Protein AF-A0A2E0T125-F1 (afdb_monomer_lite)

Secondary structure (DSSP, 8-state):
----PPP-PPPPPPP---PPP------PPP-HHHHHHHHHHHHHHHHHHHHHHHHHHHHHHHHHHHHHHHHHHHHHHHHHHHHHHHHHHHHHHTSHHHHHHHHHHTT--PPPP------PPTT----

Radius of gyration: 56.69 Å; chains: 1; bounding box: 63×49×199 Å

Sequence (127 aa):
MVATQPVRRPAARPARSSQPRPANLRVVRPDHRIRVVGMLGTSVVVALFAVLFVVAALHAVLVQTQAQIDAQRAANAAVQAELAAVTADLARVDSPEGLEQWAIDAGLVLAPEVVILSPVAPGSLAP

Structure (mmCIF, N/CA/C/O backbone):
data_AF-A0A2E0T125-F1
#
_entry.id   AF-A0A2E0T125-F1
#
loop_
_atom_site.group_PDB
_atom_site.id
_atom_site.type_symbol
_atom_site.label_atom_id
_atom_site.label_alt_id
_atom_site.label_comp_id
_atom_site.label_asym_id
_atom_site.label_entity_id
_atom_site.label_seq_id
_atom_site.pdbx_PDB_ins_code
_atom_site.Cartn_x
_atom_site.Cartn_y
_atom_site.Cartn_z
_atom_site.occupancy
_atom_site.B_iso_or_equiv
_atom_site.auth_seq_id
_atom_site.auth_comp_id
_atom_site.auth_asym_id
_atom_site.auth_atom_id
_atom_site.pdbx_PDB_model_num
ATOM 1 N N . MET A 1 1 ? 22.966 -26.905 -124.714 1.00 41.66 1 MET A N 1
ATOM 2 C CA . MET A 1 1 ? 23.922 -26.227 -123.809 1.00 41.66 1 MET A CA 1
ATOM 3 C C . MET A 1 1 ? 23.209 -25.942 -122.500 1.00 41.66 1 MET A C 1
ATOM 5 O O . MET A 1 1 ? 22.046 -25.566 -122.521 1.00 41.66 1 MET A O 1
ATOM 9 N N . VAL A 1 2 ? 23.869 -26.288 -121.401 1.00 46.41 2 VAL A N 1
ATOM 10 C CA . VAL A 1 2 ? 23.298 -26.581 -120.079 1.00 46.41 2 VAL A CA 1
ATOM 11 C C . VAL A 1 2 ? 22.944 -25.297 -119.323 1.00 46.41 2 VAL A C 1
ATOM 13 O O . VAL A 1 2 ? 23.774 -24.400 -119.211 1.00 46.41 2 VAL A O 1
ATOM 16 N N . ALA A 1 3 ? 21.713 -25.224 -118.812 1.00 50.03 3 ALA A N 1
ATOM 17 C CA . ALA A 1 3 ? 21.236 -24.150 -117.949 1.00 50.03 3 ALA A CA 1
ATOM 18 C C . ALA A 1 3 ? 21.555 -24.489 -116.486 1.00 50.03 3 ALA A C 1
ATOM 20 O O . ALA A 1 3 ? 21.009 -25.438 -115.926 1.00 50.03 3 ALA A O 1
ATOM 21 N N . THR A 1 4 ? 22.443 -23.717 -115.866 1.00 51.66 4 THR A N 1
ATOM 22 C CA . THR A 1 4 ? 22.853 -23.912 -114.472 1.00 51.66 4 THR A CA 1
ATOM 23 C C . THR A 1 4 ? 22.080 -22.939 -113.582 1.00 51.66 4 THR A C 1
ATOM 25 O O . THR A 1 4 ? 22.378 -21.747 -113.554 1.00 51.66 4 THR A O 1
ATOM 28 N N . GLN A 1 5 ? 21.066 -23.426 -112.863 1.00 60.72 5 GLN A N 1
ATOM 29 C CA . GLN A 1 5 ? 20.409 -22.661 -111.797 1.00 60.72 5 GLN A CA 1
ATOM 30 C C . GLN A 1 5 ? 21.224 -22.754 -110.496 1.00 60.72 5 GLN A C 1
ATOM 32 O O . GLN A 1 5 ? 21.593 -23.860 -110.096 1.00 60.72 5 GLN A O 1
ATOM 37 N N . PRO A 1 6 ? 21.480 -21.643 -109.782 1.00 60.66 6 PRO A N 1
ATOM 38 C CA . PRO A 1 6 ? 22.098 -21.706 -108.465 1.00 60.66 6 PRO A CA 1
ATOM 39 C C . PRO A 1 6 ? 21.060 -21.982 -107.364 1.00 60.66 6 PRO A C 1
ATOM 41 O O . PRO A 1 6 ? 20.116 -21.223 -107.144 1.00 60.66 6 PRO A O 1
ATOM 44 N N . VAL A 1 7 ? 21.290 -23.073 -106.633 1.00 59.84 7 VAL A N 1
ATOM 45 C CA . VAL A 1 7 ? 20.577 -23.493 -105.419 1.00 59.84 7 VAL A CA 1
ATOM 46 C C . VAL A 1 7 ? 20.795 -22.472 -104.291 1.00 59.84 7 VAL A C 1
ATOM 48 O O . VAL A 1 7 ? 21.926 -22.199 -103.887 1.00 59.84 7 VAL A O 1
ATOM 51 N N . ARG A 1 8 ? 19.707 -21.907 -103.755 1.00 49.72 8 ARG A N 1
ATOM 52 C CA . ARG A 1 8 ? 19.720 -20.908 -102.672 1.00 49.72 8 ARG A CA 1
ATOM 53 C C . ARG A 1 8 ? 19.774 -21.616 -101.307 1.00 49.72 8 ARG A C 1
ATOM 55 O O . ARG A 1 8 ? 18.830 -22.299 -100.926 1.00 49.72 8 ARG A O 1
ATOM 62 N N . ARG A 1 9 ? 20.887 -21.469 -100.577 1.00 57.75 9 ARG A N 1
ATOM 63 C CA . ARG A 1 9 ? 21.074 -21.992 -99.204 1.00 57.75 9 ARG A CA 1
ATOM 64 C C . ARG A 1 9 ? 20.121 -21.309 -98.203 1.00 57.75 9 ARG A C 1
ATOM 66 O O . ARG A 1 9 ? 19.881 -20.108 -98.344 1.00 57.75 9 ARG A O 1
ATOM 73 N N . PRO A 1 10 ? 19.627 -22.016 -97.169 1.00 54.56 10 PRO A N 1
ATOM 74 C CA . PRO A 1 10 ? 18.806 -21.409 -96.126 1.00 54.56 10 PRO A CA 1
ATOM 75 C C . PRO A 1 10 ? 19.655 -20.469 -95.259 1.00 54.56 10 PRO A C 1
ATOM 77 O O . PRO A 1 10 ? 20.773 -20.803 -94.866 1.00 54.56 10 PRO A O 1
ATOM 80 N N . ALA A 1 11 ? 19.127 -19.278 -94.975 1.00 61.62 11 ALA A N 1
ATOM 81 C CA . ALA A 1 11 ? 19.781 -18.289 -94.128 1.00 61.62 11 ALA A CA 1
ATOM 82 C C . ALA A 1 11 ? 19.898 -18.808 -92.685 1.00 61.62 11 ALA A C 1
ATOM 84 O O . ALA A 1 11 ? 18.909 -19.205 -92.068 1.00 61.62 11 ALA A O 1
ATOM 85 N N . ALA A 1 12 ? 21.119 -18.802 -92.150 1.00 59.44 12 ALA A N 1
ATOM 86 C CA . ALA A 1 12 ? 21.399 -19.144 -90.765 1.00 59.44 12 ALA A CA 1
ATOM 87 C C . ALA A 1 12 ? 20.719 -18.142 -89.813 1.00 59.44 12 ALA A C 1
ATOM 89 O O . ALA A 1 12 ? 20.860 -16.927 -89.954 1.00 59.44 12 ALA A O 1
ATOM 90 N N . ARG A 1 13 ? 19.981 -18.664 -88.827 1.00 60.75 13 ARG A N 1
ATOM 91 C CA . ARG A 1 13 ? 19.400 -17.906 -87.710 1.00 60.75 13 ARG A CA 1
ATOM 92 C C . ARG A 1 13 ? 20.536 -17.221 -86.924 1.00 60.75 13 ARG A C 1
ATOM 94 O O . ARG A 1 13 ? 21.472 -17.921 -86.539 1.00 60.75 13 ARG A O 1
ATOM 101 N N . PRO A 1 14 ? 20.476 -15.907 -86.639 1.00 54.34 14 PRO A N 1
ATOM 102 C CA . PRO A 1 14 ? 21.527 -15.254 -85.870 1.00 54.34 14 PRO A CA 1
ATOM 103 C C . PRO A 1 14 ? 21.530 -15.796 -84.436 1.00 54.34 14 PRO A C 1
ATOM 105 O O . PRO A 1 14 ? 20.519 -15.755 -83.730 1.00 54.34 14 PRO A O 1
ATOM 108 N N . ALA A 1 15 ? 22.675 -16.335 -84.019 1.00 58.97 15 ALA A N 1
ATOM 109 C CA . ALA A 1 15 ? 22.937 -16.697 -82.637 1.00 58.97 15 ALA A CA 1
ATOM 110 C C . ALA A 1 15 ? 22.871 -15.423 -81.780 1.00 58.97 15 ALA A C 1
ATOM 112 O O . ALA A 1 15 ? 23.575 -14.451 -82.053 1.00 58.97 15 ALA A O 1
ATOM 113 N N . ARG A 1 16 ? 22.009 -15.409 -80.755 1.00 57.59 16 ARG A N 1
ATOM 114 C CA . ARG A 1 16 ? 22.008 -14.338 -79.751 1.00 57.59 16 ARG A CA 1
ATOM 115 C C . ARG A 1 16 ? 23.373 -14.344 -79.077 1.00 57.59 16 ARG A C 1
ATOM 117 O O . ARG A 1 16 ? 23.698 -15.286 -78.361 1.00 57.59 16 ARG A O 1
ATOM 124 N N . SER A 1 17 ? 24.152 -13.294 -79.307 1.00 53.97 17 SER A N 1
ATOM 125 C CA . SER A 1 17 ? 25.369 -13.029 -78.555 1.00 53.97 17 SER A CA 1
ATOM 126 C C . SER A 1 17 ? 25.013 -12.951 -77.073 1.00 53.97 17 SER A C 1
ATOM 128 O O . SER A 1 17 ? 24.279 -12.054 -76.650 1.00 53.97 17 SER A O 1
ATOM 130 N N . SER A 1 18 ? 25.518 -13.890 -76.284 1.00 59.22 18 SER A N 1
ATOM 131 C CA . SER A 1 18 ? 25.577 -13.795 -74.831 1.00 59.22 18 SER A CA 1
ATOM 132 C C . SER A 1 18 ? 26.511 -12.639 -74.467 1.00 59.22 18 SER A C 1
ATOM 134 O O . SER A 1 18 ? 27.709 -12.834 -74.274 1.00 59.22 18 SER A O 1
ATOM 136 N N . GLN A 1 19 ? 25.983 -11.414 -74.445 1.00 59.75 19 GLN A N 1
ATOM 137 C CA . GLN A 1 19 ? 26.712 -10.277 -73.899 1.00 59.75 19 GLN A CA 1
ATOM 138 C C . GLN A 1 19 ? 26.904 -10.501 -72.391 1.00 59.75 19 GLN A C 1
ATOM 140 O O . GLN A 1 19 ? 25.918 -10.755 -71.689 1.00 59.75 19 GLN A O 1
ATOM 145 N N . PRO A 1 20 ? 28.136 -10.405 -71.866 1.00 60.47 20 PRO A N 1
ATOM 146 C CA . PRO A 1 20 ? 28.354 -10.393 -70.431 1.00 60.47 20 PRO A CA 1
ATOM 147 C C . PRO A 1 20 ? 27.725 -9.114 -69.869 1.00 60.47 20 PRO A C 1
ATOM 149 O O . PRO A 1 20 ? 28.065 -8.003 -70.273 1.00 60.47 20 PRO A O 1
ATOM 152 N N . ARG A 1 21 ? 26.765 -9.270 -68.954 1.00 66.94 21 ARG A N 1
ATOM 153 C CA . ARG A 1 21 ? 26.166 -8.152 -68.216 1.00 66.94 21 ARG A CA 1
ATOM 154 C C . ARG A 1 21 ? 27.283 -7.451 -67.431 1.00 66.94 21 ARG A C 1
ATOM 156 O O . ARG A 1 21 ? 27.914 -8.119 -66.612 1.00 66.94 21 ARG A O 1
ATOM 163 N N . PRO A 1 22 ? 27.538 -6.144 -67.619 1.00 61.41 22 PRO A N 1
ATOM 164 C CA . PRO A 1 22 ? 28.475 -5.439 -66.764 1.00 61.41 22 PRO A CA 1
ATOM 165 C C . PRO A 1 22 ? 27.843 -5.326 -65.375 1.00 61.41 22 PRO A C 1
ATOM 167 O O . PRO A 1 22 ? 26.898 -4.565 -65.163 1.00 61.41 22 PRO A O 1
ATOM 170 N N . ALA A 1 23 ? 28.339 -6.114 -64.423 1.00 65.12 23 ALA A N 1
ATOM 171 C CA . ALA A 1 23 ? 28.047 -5.920 -63.011 1.00 65.12 23 ALA A CA 1
ATOM 172 C C . ALA A 1 23 ? 28.761 -4.638 -62.558 1.00 65.12 23 ALA A C 1
ATOM 174 O O . ALA A 1 23 ? 29.853 -4.673 -62.001 1.00 65.12 23 ALA A O 1
ATOM 175 N N . ASN A 1 24 ? 28.150 -3.488 -62.844 1.00 64.81 24 ASN A N 1
ATOM 176 C CA . ASN A 1 24 ? 28.599 -2.179 -62.378 1.00 64.81 24 ASN A CA 1
ATOM 177 C C . ASN A 1 24 ? 28.281 -2.017 -60.883 1.00 64.81 24 ASN A C 1
ATOM 179 O O . ASN A 1 24 ? 27.513 -1.147 -60.480 1.00 64.81 24 ASN A O 1
ATOM 183 N N . LEU A 1 25 ? 28.865 -2.869 -60.041 1.00 64.69 25 LEU A N 1
ATOM 184 C CA . LEU A 1 25 ? 28.927 -2.631 -58.606 1.00 64.69 25 LEU A CA 1
ATOM 185 C C . LEU A 1 25 ? 30.086 -1.667 -58.361 1.00 64.69 25 LEU A C 1
ATOM 187 O O . LEU A 1 25 ? 31.240 -2.058 -58.195 1.00 64.69 25 LEU A O 1
ATOM 191 N N . ARG A 1 26 ? 29.775 -0.370 -58.399 1.00 67.94 26 ARG A N 1
ATOM 192 C CA . ARG A 1 26 ? 30.724 0.678 -58.031 1.00 67.94 26 ARG A CA 1
ATOM 193 C C . ARG A 1 26 ? 30.930 0.602 -56.521 1.00 67.94 26 ARG A C 1
ATOM 195 O O . ARG A 1 26 ? 30.047 0.977 -55.756 1.00 67.94 26 ARG A O 1
ATOM 202 N N . VAL A 1 27 ? 32.088 0.099 -56.099 1.00 66.12 27 VAL A N 1
ATOM 203 C CA . VAL A 1 27 ? 32.490 0.061 -54.688 1.00 66.12 27 VAL A CA 1
ATOM 204 C C . VAL A 1 27 ? 32.681 1.502 -54.213 1.00 66.12 27 VAL A C 1
ATOM 206 O O . VAL A 1 27 ? 33.716 2.126 -54.446 1.00 66.12 27 VAL A O 1
ATOM 209 N N . VAL A 1 28 ? 31.641 2.065 -53.601 1.00 72.94 28 VAL A N 1
ATOM 210 C CA . VAL A 1 28 ? 31.703 3.370 -52.943 1.00 72.94 28 VAL A CA 1
ATOM 211 C C . VAL A 1 28 ? 32.516 3.182 -51.669 1.00 72.94 28 VAL A C 1
ATOM 213 O O . VAL A 1 28 ? 32.150 2.385 -50.805 1.00 72.94 28 VAL A O 1
ATOM 216 N N . ARG A 1 29 ? 33.651 3.883 -51.558 1.00 73.44 29 ARG A N 1
ATOM 217 C CA . ARG A 1 29 ? 34.412 3.894 -50.306 1.00 73.44 29 ARG A CA 1
ATOM 218 C C . ARG A 1 29 ? 33.515 4.474 -49.211 1.00 73.44 29 ARG A C 1
ATOM 220 O O . ARG A 1 29 ? 32.911 5.520 -49.446 1.00 73.44 29 ARG A O 1
ATOM 227 N N . PRO A 1 30 ? 33.407 3.813 -48.050 1.00 67.44 30 PRO A N 1
ATOM 228 C CA . PRO A 1 30 ? 32.533 4.276 -46.988 1.00 67.44 30 PRO A CA 1
ATOM 229 C C . PRO A 1 30 ? 32.982 5.664 -46.538 1.00 67.44 30 PRO A C 1
ATOM 231 O O . PRO A 1 30 ? 34.103 5.839 -46.057 1.00 67.44 30 PRO A O 1
ATOM 234 N N . ASP A 1 31 ? 32.101 6.646 -46.707 1.00 79.69 31 ASP A N 1
ATOM 235 C CA . ASP A 1 31 ? 32.347 7.994 -46.225 1.00 79.69 31 ASP A CA 1
ATOM 236 C C . ASP A 1 31 ? 32.268 7.983 -44.694 1.00 79.69 31 ASP A C 1
ATOM 238 O O . ASP A 1 31 ? 31.211 7.750 -44.094 1.00 79.69 31 ASP A O 1
ATOM 242 N N . HIS A 1 32 ? 33.416 8.191 -44.048 1.00 77.50 32 HIS A N 1
ATOM 243 C CA . HIS A 1 32 ? 33.517 8.209 -42.592 1.00 77.50 32 HIS A CA 1
ATOM 244 C C . HIS A 1 32 ? 32.603 9.264 -41.968 1.00 77.50 32 HIS A C 1
ATOM 246 O O . HIS A 1 32 ? 32.081 9.031 -40.881 1.00 77.50 32 HIS A O 1
ATOM 252 N N . ARG A 1 33 ? 32.338 10.383 -42.657 1.00 76.81 33 ARG A N 1
ATOM 253 C CA . ARG A 1 33 ? 31.457 11.435 -42.135 1.00 76.81 33 ARG A CA 1
ATOM 254 C C . ARG A 1 33 ? 30.013 10.957 -42.027 1.00 76.81 33 ARG A C 1
ATOM 256 O O . ARG A 1 33 ? 29.400 11.129 -40.980 1.00 76.81 33 ARG A O 1
ATOM 263 N N . ILE A 1 34 ? 29.501 10.289 -43.063 1.00 78.69 34 ILE A N 1
ATOM 264 C CA . ILE A 1 34 ? 28.139 9.728 -43.071 1.00 78.69 34 ILE A CA 1
ATOM 265 C C . ILE A 1 34 ? 28.004 8.657 -41.985 1.00 78.69 34 ILE A C 1
ATOM 267 O O . ILE A 1 34 ? 27.005 8.618 -41.268 1.00 78.69 34 ILE A O 1
ATOM 271 N N . ARG A 1 35 ? 29.040 7.826 -41.808 1.00 80.50 35 ARG A N 1
ATOM 272 C CA . ARG A 1 35 ? 29.057 6.800 -40.762 1.00 80.50 35 ARG A CA 1
ATOM 273 C C . ARG A 1 35 ? 29.035 7.407 -39.359 1.00 80.50 35 ARG A C 1
ATOM 275 O O . ARG A 1 35 ? 28.249 6.953 -38.538 1.00 80.50 35 ARG A O 1
ATOM 282 N N . VAL A 1 36 ? 29.852 8.426 -39.087 1.00 80.88 36 VAL A N 1
ATOM 283 C CA . VAL A 1 36 ? 29.909 9.091 -37.772 1.00 80.88 36 VAL A CA 1
ATOM 284 C C . VAL A 1 36 ? 28.605 9.825 -37.463 1.00 80.88 36 VAL A C 1
ATOM 286 O O . VAL A 1 36 ? 28.075 9.666 -36.368 1.00 80.88 36 VAL A O 1
ATOM 289 N N . VAL A 1 37 ? 28.044 10.563 -38.426 1.00 84.38 37 VAL A N 1
ATOM 290 C CA . VAL A 1 37 ? 26.756 11.259 -38.254 1.00 84.38 37 VAL A CA 1
ATOM 291 C C . VAL A 1 37 ? 25.624 10.260 -38.007 1.00 84.38 37 VAL A C 1
ATOM 293 O O . VAL A 1 37 ? 24.829 10.455 -37.089 1.00 84.38 37 VAL A O 1
ATOM 296 N N . GLY A 1 38 ? 25.584 9.156 -38.760 1.00 82.94 38 GLY A N 1
ATOM 297 C CA . GLY A 1 38 ? 24.621 8.077 -38.534 1.00 82.94 38 GLY A CA 1
ATOM 298 C C . GLY A 1 38 ? 24.769 7.437 -37.151 1.00 82.94 38 GLY A C 1
ATOM 299 O O . GLY A 1 38 ? 23.773 7.194 -36.471 1.00 82.94 38 GLY A O 1
ATOM 300 N N . MET A 1 39 ? 26.003 7.221 -36.694 1.00 88.00 39 MET A N 1
ATOM 301 C CA . MET A 1 39 ? 26.283 6.649 -35.376 1.00 88.00 39 MET A CA 1
ATOM 302 C C . MET A 1 39 ? 25.857 7.593 -34.245 1.00 88.00 39 MET A C 1
ATOM 304 O O . MET A 1 39 ? 25.234 7.150 -33.282 1.00 88.00 39 MET A O 1
ATOM 308 N N . LEU A 1 40 ? 26.116 8.895 -34.394 1.00 92.56 40 LEU A N 1
ATOM 309 C CA . LEU A 1 40 ? 25.717 9.914 -33.427 1.00 92.56 40 LEU A CA 1
ATOM 310 C C . LEU A 1 40 ? 24.188 10.031 -33.353 1.00 92.56 40 LEU A C 1
ATOM 312 O O . LEU A 1 40 ? 23.621 9.962 -32.266 1.00 92.56 40 LEU A O 1
ATOM 316 N N . GLY A 1 41 ? 23.506 10.096 -34.500 1.00 91.06 41 GLY A N 1
ATOM 317 C CA . GLY A 1 41 ? 22.042 10.105 -34.553 1.00 91.06 41 GLY A CA 1
ATOM 318 C C . GLY A 1 41 ? 21.429 8.859 -33.910 1.00 91.06 41 GLY A C 1
ATOM 319 O O . GLY A 1 41 ? 20.515 8.965 -33.095 1.00 91.06 41 GLY A O 1
ATOM 320 N N . THR A 1 42 ? 21.995 7.682 -34.190 1.00 93.44 42 THR A N 1
ATOM 321 C CA . THR A 1 42 ? 21.547 6.423 -33.574 1.00 93.44 42 THR A CA 1
ATOM 322 C C . THR A 1 42 ? 21.753 6.443 -32.060 1.00 93.44 42 THR A C 1
ATOM 324 O O . THR A 1 42 ? 20.849 6.065 -31.322 1.00 93.44 42 THR A O 1
ATOM 327 N N . SER A 1 43 ? 22.899 6.936 -31.574 1.00 94.94 43 SER A N 1
ATOM 328 C CA . SER A 1 43 ? 23.151 7.038 -30.131 1.00 94.94 43 SER A CA 1
ATOM 329 C C . SER A 1 43 ? 22.167 7.966 -29.421 1.00 94.94 43 SER A C 1
ATOM 331 O O . SER A 1 43 ? 21.709 7.632 -28.333 1.00 94.94 43 SER A O 1
ATOM 333 N N . VAL A 1 44 ? 21.776 9.077 -30.051 1.00 96.56 44 VAL A N 1
ATOM 334 C CA . VAL A 1 44 ? 20.784 10.005 -29.493 1.00 96.56 44 VAL A CA 1
ATOM 335 C C . VAL A 1 44 ? 19.419 9.334 -29.392 1.00 96.56 44 VAL A C 1
ATOM 337 O O . VAL A 1 44 ? 18.774 9.421 -28.351 1.00 96.56 44 VAL A O 1
ATOM 340 N N . VAL A 1 45 ? 18.989 8.621 -30.436 1.00 96.50 45 VAL A N 1
ATOM 341 C CA . VAL A 1 45 ? 17.707 7.900 -30.427 1.00 96.50 45 VAL A CA 1
ATOM 342 C C . VAL A 1 45 ? 17.699 6.802 -29.364 1.00 96.50 45 VAL A C 1
ATOM 344 O O . VAL A 1 45 ? 16.728 6.681 -28.622 1.00 96.50 45 VAL A O 1
ATOM 347 N N . VAL A 1 46 ? 18.784 6.032 -29.247 1.00 97.50 46 VAL A N 1
ATOM 348 C CA . VAL A 1 46 ? 18.914 4.989 -28.218 1.00 97.50 46 VAL A CA 1
ATOM 349 C C . VAL A 1 46 ? 18.902 5.598 -26.818 1.00 97.50 46 VAL A C 1
ATOM 351 O O . VAL A 1 46 ? 18.204 5.088 -25.947 1.00 97.50 46 VAL A O 1
ATOM 354 N N . ALA A 1 47 ? 19.622 6.701 -26.599 1.00 97.44 47 ALA A N 1
ATOM 355 C CA . ALA A 1 47 ? 19.622 7.400 -25.319 1.00 97.44 47 ALA A CA 1
ATOM 356 C C . ALA A 1 47 ? 18.224 7.926 -24.967 1.00 97.44 47 ALA A C 1
ATOM 358 O O . ALA A 1 47 ? 17.752 7.712 -23.852 1.00 97.44 47 ALA A O 1
ATOM 359 N N . LEU A 1 48 ? 17.530 8.548 -25.924 1.00 98.00 48 LEU A N 1
ATOM 360 C CA . LEU A 1 48 ? 16.163 9.027 -25.734 1.00 98.00 48 LEU A CA 1
ATOM 361 C C . LEU A 1 48 ? 15.213 7.876 -25.388 1.00 98.00 48 LEU A C 1
ATOM 363 O O . LEU A 1 48 ? 14.441 7.977 -24.438 1.00 98.00 48 LEU A O 1
ATOM 367 N N . PHE A 1 49 ? 15.298 6.767 -26.123 1.00 98.12 49 PHE A N 1
ATOM 368 C CA . PHE A 1 49 ? 14.502 5.578 -25.847 1.00 98.12 49 PHE A CA 1
ATOM 369 C C . PHE A 1 49 ? 14.792 5.014 -24.453 1.00 98.12 49 PHE A C 1
ATOM 371 O O . PHE A 1 49 ? 13.859 4.711 -23.717 1.00 98.12 49 PHE A O 1
ATOM 378 N N . ALA A 1 50 ? 16.065 4.922 -24.063 1.00 98.00 50 ALA A N 1
ATOM 379 C CA . ALA A 1 50 ? 16.455 4.449 -22.740 1.00 98.00 50 ALA A CA 1
ATOM 380 C C . ALA A 1 50 ? 15.885 5.341 -21.629 1.00 98.00 50 ALA A C 1
ATOM 382 O O . ALA A 1 50 ? 15.338 4.827 -20.657 1.00 98.00 50 ALA A O 1
ATOM 383 N N . VAL A 1 51 ? 15.941 6.667 -21.791 1.00 98.25 51 VAL A N 1
ATOM 384 C CA . VAL A 1 51 ? 15.348 7.613 -20.834 1.00 98.25 51 VAL A CA 1
ATOM 385 C C . VAL A 1 51 ? 13.836 7.415 -20.737 1.00 98.25 51 VAL A C 1
ATOM 387 O O . VAL A 1 51 ? 13.314 7.267 -19.634 1.00 98.25 51 VAL A O 1
ATOM 390 N N . LEU A 1 52 ? 13.129 7.358 -21.869 1.00 97.88 52 LEU A N 1
ATOM 391 C CA . LEU A 1 52 ? 11.679 7.138 -21.885 1.00 97.88 52 LEU A CA 1
ATOM 392 C C . LEU A 1 52 ? 11.299 5.793 -21.259 1.00 97.88 52 LEU A C 1
ATOM 394 O O . LEU A 1 52 ? 10.331 5.715 -20.505 1.00 97.88 52 LEU A O 1
ATOM 398 N N . PHE A 1 53 ? 12.080 4.748 -21.526 1.00 97.69 53 PHE A N 1
ATOM 399 C CA . PHE A 1 53 ? 11.882 3.427 -20.946 1.00 97.69 53 PHE A CA 1
ATOM 400 C C 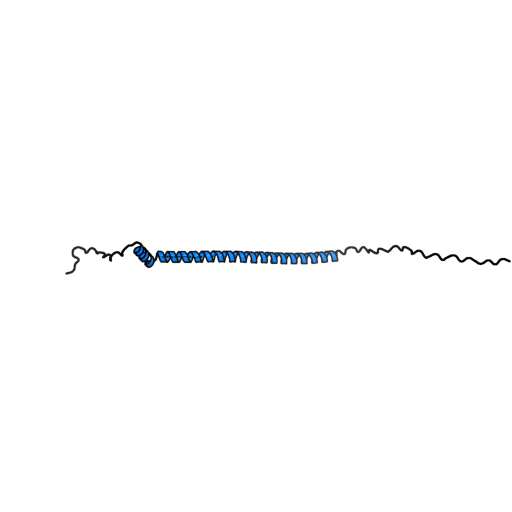. PHE A 1 53 ? 12.061 3.441 -19.425 1.00 97.69 53 PHE A C 1
ATOM 402 O O . PHE A 1 53 ? 11.224 2.901 -18.706 1.00 97.69 53 PHE A O 1
ATOM 409 N N . VAL A 1 54 ? 13.108 4.103 -18.923 1.00 97.75 54 VAL A N 1
ATOM 410 C CA . VAL A 1 54 ? 13.332 4.270 -17.480 1.00 97.75 54 VAL A CA 1
ATOM 411 C C . VAL A 1 54 ? 12.171 5.032 -16.842 1.00 97.75 54 VAL A C 1
ATOM 413 O O . VAL A 1 54 ? 11.634 4.577 -15.838 1.00 97.75 54 VAL A O 1
ATOM 416 N N . VAL A 1 55 ? 11.722 6.139 -17.441 1.00 97.62 55 VAL A N 1
ATOM 417 C CA . VAL A 1 55 ? 10.566 6.906 -16.943 1.00 97.62 55 VAL A CA 1
ATOM 418 C C . VAL A 1 55 ? 9.303 6.044 -16.906 1.00 97.62 55 VAL A C 1
ATOM 420 O O . VAL A 1 55 ? 8.594 6.048 -15.901 1.00 97.62 55 VAL A O 1
ATOM 423 N N . ALA A 1 56 ? 9.039 5.266 -17.957 1.00 96.75 56 ALA A N 1
ATOM 424 C CA . ALA A 1 56 ? 7.896 4.359 -18.006 1.00 96.75 56 ALA A CA 1
ATOM 425 C C . ALA A 1 56 ? 7.977 3.268 -16.926 1.00 96.75 56 ALA A C 1
ATOM 427 O O . ALA A 1 56 ? 6.983 2.995 -16.254 1.00 96.75 56 ALA A O 1
ATOM 428 N N . ALA A 1 57 ? 9.159 2.683 -1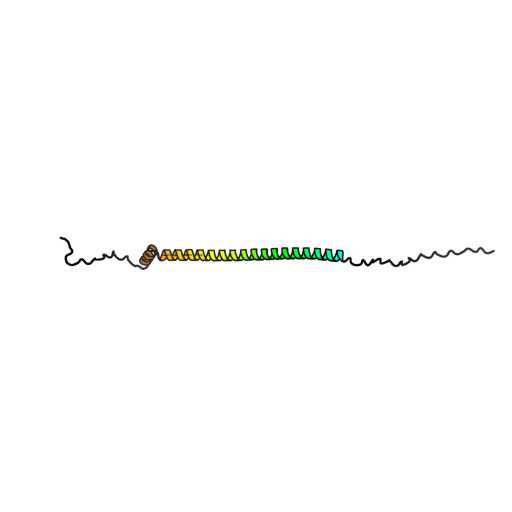6.711 1.00 95.62 57 ALA A N 1
ATOM 429 C CA . ALA A 1 57 ? 9.384 1.699 -15.657 1.00 95.62 57 ALA A CA 1
ATOM 430 C C . ALA A 1 57 ? 9.169 2.303 -14.260 1.00 95.62 57 ALA A C 1
ATOM 432 O O . ALA A 1 57 ? 8.478 1.704 -13.437 1.00 95.62 57 ALA A O 1
ATOM 433 N N . LEU A 1 58 ? 9.685 3.512 -14.004 1.00 95.62 58 LEU A N 1
ATOM 434 C CA . LEU A 1 58 ? 9.438 4.232 -12.752 1.00 95.62 58 LEU A CA 1
ATOM 435 C C . LEU A 1 58 ? 7.944 4.503 -12.557 1.00 95.62 58 LEU A C 1
ATOM 437 O O . LEU A 1 58 ? 7.427 4.260 -11.472 1.00 95.62 58 LEU A O 1
ATOM 441 N N . HIS A 1 59 ? 7.240 4.951 -13.598 1.00 94.69 59 HIS A N 1
ATOM 442 C CA . HIS A 1 59 ? 5.792 5.155 -13.543 1.00 94.69 59 HIS A CA 1
ATOM 443 C C . HIS A 1 59 ? 5.041 3.867 -13.201 1.00 94.69 59 HIS A C 1
ATOM 445 O O . HIS A 1 59 ? 4.164 3.888 -12.340 1.00 94.69 59 HIS A O 1
ATOM 451 N N . ALA A 1 60 ? 5.400 2.743 -13.823 1.00 93.12 60 ALA A N 1
ATOM 452 C CA . ALA A 1 60 ? 4.786 1.453 -13.528 1.00 93.12 60 ALA A CA 1
ATOM 453 C C . ALA A 1 60 ? 5.014 1.039 -12.064 1.00 93.12 60 ALA A C 1
ATOM 455 O O . ALA A 1 60 ? 4.070 0.645 -11.380 1.00 93.12 60 ALA A O 1
ATOM 456 N N . VAL A 1 61 ? 6.243 1.191 -11.559 1.00 92.56 61 VAL A N 1
ATOM 457 C CA . VAL A 1 61 ? 6.580 0.893 -10.158 1.00 92.56 61 VAL A CA 1
ATOM 458 C C . VAL A 1 61 ? 5.833 1.821 -9.200 1.00 92.56 61 VAL A C 1
ATOM 460 O O . VAL A 1 61 ? 5.290 1.347 -8.205 1.00 92.56 61 VAL A O 1
ATOM 463 N N . LEU A 1 62 ? 5.751 3.120 -9.494 1.00 92.56 62 LEU A N 1
ATOM 464 C CA . LEU A 1 62 ? 5.023 4.087 -8.670 1.00 92.56 62 LEU A CA 1
ATOM 465 C C . LEU A 1 62 ? 3.535 3.744 -8.584 1.00 92.56 62 LEU A C 1
ATOM 467 O O . LEU A 1 62 ? 2.993 3.710 -7.483 1.00 92.56 62 LEU A O 1
ATOM 471 N N . VAL A 1 63 ? 2.893 3.434 -9.713 1.00 91.31 63 VAL A N 1
ATOM 472 C CA . VAL A 1 63 ? 1.473 3.046 -9.746 1.00 91.31 63 VAL A CA 1
ATOM 473 C C . VAL A 1 63 ? 1.243 1.750 -8.970 1.00 91.31 63 VAL A C 1
ATOM 475 O O . VAL A 1 63 ? 0.338 1.682 -8.140 1.00 91.31 63 VAL A O 1
ATOM 478 N N . GLN A 1 64 ? 2.093 0.742 -9.176 1.00 89.19 64 GLN A N 1
ATOM 479 C CA . GLN A 1 64 ? 2.006 -0.523 -8.447 1.00 89.19 64 GLN A CA 1
ATOM 480 C C . GLN A 1 64 ? 2.166 -0.321 -6.934 1.00 89.19 64 GLN A C 1
ATOM 482 O O . GLN A 1 64 ? 1.434 -0.909 -6.139 1.00 89.19 64 GLN A O 1
ATOM 487 N N . THR A 1 65 ? 3.111 0.530 -6.535 1.00 88.19 65 THR A N 1
ATOM 488 C CA . THR A 1 65 ? 3.377 0.821 -5.122 1.00 88.19 65 THR A CA 1
ATOM 489 C C . THR A 1 65 ? 2.226 1.611 -4.497 1.00 88.19 65 THR A C 1
ATOM 491 O O . THR A 1 65 ? 1.834 1.316 -3.372 1.00 88.19 65 THR A O 1
ATOM 494 N N . GLN A 1 66 ? 1.628 2.565 -5.223 1.00 87.81 66 GLN A N 1
ATOM 495 C CA . GLN A 1 66 ? 0.436 3.288 -4.762 1.00 87.81 66 GLN A CA 1
ATOM 496 C C . GLN A 1 66 ? -0.738 2.334 -4.525 1.00 87.81 66 GLN A C 1
ATOM 498 O O . GLN A 1 66 ? -1.330 2.366 -3.451 1.00 87.81 66 GLN A O 1
ATOM 503 N N . ALA A 1 67 ? -0.993 1.405 -5.451 1.00 88.31 67 ALA A N 1
ATOM 504 C CA . ALA A 1 67 ? -2.043 0.401 -5.283 1.00 88.31 67 ALA A CA 1
ATOM 505 C C . ALA A 1 67 ? -1.823 -0.483 -4.039 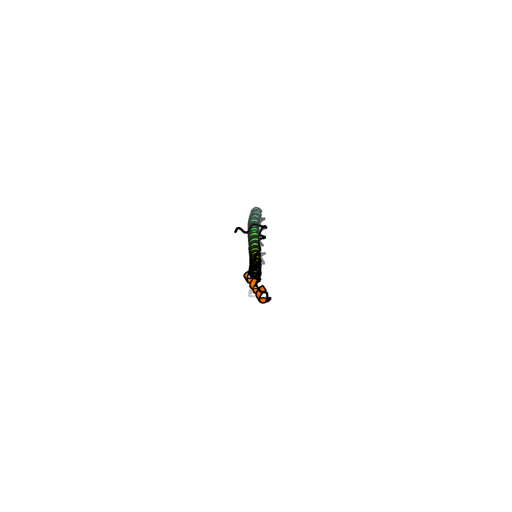1.00 88.31 67 ALA A C 1
ATOM 507 O O . ALA A 1 67 ? -2.771 -0.801 -3.321 1.00 88.31 67 ALA A O 1
ATOM 508 N N . GLN A 1 68 ? -0.572 -0.857 -3.748 1.00 89.50 68 GLN A N 1
ATOM 509 C CA . GLN A 1 68 ? -0.237 -1.623 -2.543 1.00 89.50 68 GLN A CA 1
ATOM 510 C C . GLN A 1 68 ? -0.430 -0.813 -1.257 1.00 89.50 68 GLN A C 1
ATOM 512 O O . GLN A 1 68 ? -0.988 -1.332 -0.291 1.00 89.50 68 GLN A O 1
ATOM 517 N N . ILE A 1 69 ? 0.000 0.452 -1.241 1.00 93.00 69 ILE A N 1
ATOM 518 C CA . ILE A 1 69 ? -0.177 1.345 -0.088 1.00 93.00 69 ILE A CA 1
ATOM 519 C C . ILE A 1 69 ? -1.664 1.558 0.194 1.00 93.00 69 ILE A C 1
ATOM 521 O O . ILE A 1 69 ? -2.083 1.497 1.349 1.00 93.00 69 ILE A O 1
ATOM 525 N N . ASP A 1 70 ? -2.471 1.769 -0.841 1.00 92.31 70 ASP A N 1
ATOM 526 C CA . ASP A 1 70 ? -3.907 1.987 -0.686 1.00 92.31 70 ASP A CA 1
ATOM 527 C C . ASP A 1 70 ? -4.615 0.733 -0.161 1.00 92.31 70 ASP A C 1
ATOM 529 O O . ASP A 1 70 ? -5.433 0.828 0.757 1.00 92.31 70 ASP A O 1
ATOM 533 N N . ALA A 1 71 ? -4.233 -0.455 -0.641 1.00 91.69 71 ALA A N 1
ATOM 534 C CA . ALA A 1 71 ? -4.733 -1.719 -0.103 1.00 91.69 71 ALA A CA 1
ATOM 535 C C . ALA A 1 71 ? -4.374 -1.897 1.385 1.00 91.69 71 ALA A C 1
ATOM 537 O O . ALA A 1 71 ? -5.224 -2.278 2.192 1.00 91.69 71 ALA A O 1
ATOM 538 N N . GLN A 1 72 ? -3.136 -1.574 1.775 1.00 93.12 72 GLN A N 1
ATOM 539 C C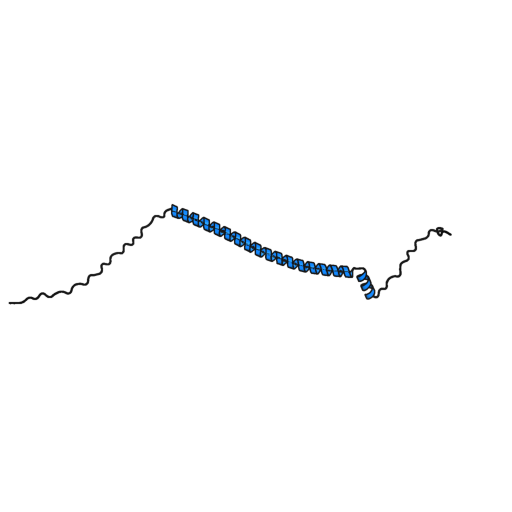A . GLN A 1 72 ? -2.705 -1.633 3.176 1.00 93.12 72 GLN A CA 1
ATOM 540 C C . GLN A 1 72 ? -3.440 -0.615 4.056 1.00 93.12 72 GLN A C 1
ATOM 542 O O . GLN A 1 72 ? -3.823 -0.932 5.182 1.00 93.12 72 GLN A O 1
ATOM 547 N N . ARG A 1 73 ? -3.675 0.600 3.552 1.00 93.69 73 ARG A N 1
ATOM 548 C CA . ARG A 1 73 ? -4.458 1.626 4.254 1.00 93.69 73 ARG A CA 1
ATOM 549 C C . ARG A 1 73 ? -5.897 1.180 4.473 1.00 93.69 73 ARG A C 1
ATOM 551 O O . ARG A 1 73 ? -6.405 1.350 5.577 1.00 93.69 73 ARG A O 1
ATOM 558 N N . ALA A 1 74 ? -6.525 0.579 3.464 1.00 93.56 74 ALA A N 1
ATOM 559 C CA . ALA A 1 74 ? -7.879 0.047 3.579 1.00 93.56 74 ALA A CA 1
ATOM 560 C C . ALA A 1 74 ? -7.964 -1.074 4.629 1.00 93.56 74 ALA A C 1
ATOM 562 O O . ALA A 1 74 ? -8.861 -1.058 5.470 1.00 93.56 74 ALA A O 1
ATOM 563 N N . ALA A 1 75 ? -6.997 -1.999 4.638 1.00 93.50 75 ALA A N 1
ATOM 564 C CA . ALA A 1 75 ? -6.930 -3.059 5.643 1.00 93.50 75 ALA A CA 1
ATOM 565 C C . ALA A 1 75 ? -6.756 -2.499 7.067 1.00 93.50 75 ALA A C 1
ATOM 567 O O . ALA A 1 75 ? -7.478 -2.891 7.980 1.00 93.50 75 ALA A O 1
ATOM 568 N N . ASN A 1 76 ? -5.856 -1.529 7.253 1.00 95.00 76 ASN A N 1
ATOM 569 C CA . ASN A 1 76 ? -5.661 -0.879 8.550 1.00 95.00 76 ASN A CA 1
ATOM 570 C C . ASN A 1 76 ? -6.904 -0.115 9.018 1.00 95.00 76 ASN A C 1
ATOM 572 O O . ASN A 1 76 ? -7.237 -0.169 10.198 1.00 95.00 76 ASN A O 1
ATOM 576 N N . ALA A 1 77 ? -7.601 0.578 8.115 1.00 95.62 77 ALA A N 1
ATOM 577 C CA . ALA A 1 77 ? -8.832 1.287 8.453 1.00 95.62 77 ALA A CA 1
ATOM 578 C C . ALA A 1 77 ? -9.933 0.325 8.930 1.00 95.62 77 ALA A C 1
ATOM 580 O O . ALA A 1 77 ? -10.632 0.634 9.893 1.00 95.62 77 ALA A O 1
ATOM 581 N N . ALA A 1 78 ? -10.050 -0.855 8.310 1.00 94.75 78 ALA A N 1
ATOM 582 C CA . ALA A 1 78 ? -10.993 -1.884 8.743 1.00 94.75 78 ALA A CA 1
ATOM 583 C C . ALA A 1 78 ? -10.686 -2.378 10.167 1.00 94.75 78 ALA A C 1
ATOM 585 O O . ALA A 1 78 ? -11.577 -2.402 11.014 1.00 94.75 78 ALA A O 1
ATOM 586 N N . VAL A 1 79 ? -9.416 -2.678 10.459 1.00 95.31 79 VAL A N 1
ATOM 587 C CA . VAL A 1 79 ? -8.984 -3.102 11.802 1.00 95.31 79 VAL A CA 1
ATOM 588 C C . VAL A 1 79 ? -9.199 -1.997 12.838 1.00 95.31 79 VAL A C 1
ATOM 590 O O . VAL A 1 79 ? -9.637 -2.268 13.951 1.00 95.31 79 VAL A O 1
ATOM 593 N N . GLN A 1 80 ? -8.925 -0.737 12.493 1.00 95.25 80 GLN A N 1
ATOM 594 C CA . GLN A 1 80 ? -9.162 0.386 13.404 1.00 95.25 80 GLN A CA 1
ATOM 595 C C . GLN A 1 80 ? -10.647 0.573 13.721 1.00 95.25 80 GLN A C 1
ATOM 597 O O . GLN A 1 80 ? -10.982 0.879 14.863 1.00 95.25 80 GLN A O 1
ATOM 602 N N . ALA A 1 81 ? -11.534 0.368 12.746 1.00 95.38 81 ALA A N 1
ATOM 603 C CA . ALA A 1 81 ? -12.974 0.419 12.975 1.00 95.38 81 ALA A CA 1
ATOM 604 C C . ALA A 1 81 ? -13.438 -0.704 13.917 1.00 95.38 81 ALA A C 1
ATOM 606 O O . ALA A 1 81 ? -14.231 -0.455 14.823 1.00 95.38 81 ALA A O 1
ATOM 607 N N . GLU A 1 82 ? -12.904 -1.916 13.746 1.00 95.25 82 GLU A N 1
ATOM 608 C CA . GLU A 1 82 ? -13.181 -3.046 14.637 1.00 95.25 82 GLU A CA 1
ATOM 609 C C . GLU A 1 82 ? -12.674 -2.780 16.060 1.00 95.25 82 GLU A C 1
ATOM 611 O O . GLU A 1 82 ? -13.425 -2.923 17.023 1.00 95.25 82 GLU A O 1
ATOM 616 N N . LEU A 1 83 ? -11.437 -2.296 16.203 1.00 96.06 83 LEU A N 1
ATOM 617 C CA . LEU A 1 83 ? -10.883 -1.907 17.501 1.00 96.06 83 LEU A CA 1
ATOM 618 C C . LEU A 1 83 ? -11.704 -0.803 18.168 1.00 96.06 83 LEU A C 1
ATOM 620 O O . LEU A 1 83 ? -11.942 -0.871 19.373 1.00 96.06 83 LEU A O 1
ATOM 624 N N . ALA A 1 84 ? -12.152 0.199 17.411 1.00 95.12 84 ALA A N 1
ATOM 625 C CA . ALA A 1 84 ? -12.990 1.268 17.942 1.00 95.12 84 ALA A CA 1
ATOM 626 C C . ALA A 1 84 ? -14.335 0.731 18.450 1.00 95.12 84 ALA A C 1
ATOM 628 O O . ALA A 1 84 ? -14.769 1.125 19.531 1.00 95.12 84 ALA A O 1
ATOM 629 N N . ALA A 1 85 ? -14.959 -0.197 17.718 1.00 95.69 85 ALA A N 1
ATOM 630 C CA . ALA A 1 85 ? -16.198 -0.843 18.139 1.00 95.69 85 ALA A CA 1
ATOM 631 C C . ALA A 1 85 ? -16.004 -1.651 19.431 1.00 95.69 85 ALA A C 1
ATOM 633 O O . ALA A 1 85 ? -16.735 -1.444 20.395 1.00 95.69 85 ALA A O 1
ATOM 634 N N . VAL A 1 86 ? -14.967 -2.493 19.493 1.00 95.94 86 VAL A N 1
ATOM 635 C CA . VAL A 1 86 ? -14.654 -3.295 20.688 1.00 95.94 86 VAL A CA 1
ATOM 636 C C . VAL A 1 86 ? -14.328 -2.407 21.887 1.00 95.94 86 VAL A C 1
ATOM 638 O O . VAL A 1 86 ? -14.780 -2.672 22.996 1.00 95.94 86 VAL A O 1
ATOM 641 N N . THR A 1 87 ? -13.572 -1.328 21.678 1.00 95.25 87 THR A N 1
ATOM 642 C CA . THR A 1 87 ? -13.234 -0.384 22.752 1.00 95.25 87 THR A CA 1
ATOM 643 C C . THR A 1 87 ? -14.478 0.341 23.261 1.00 95.25 87 THR A C 1
ATOM 645 O O . THR A 1 87 ? -14.617 0.541 24.464 1.00 95.25 87 THR A O 1
ATOM 648 N N . ALA A 1 88 ? -15.401 0.712 22.369 1.00 94.25 88 ALA A N 1
ATOM 649 C CA . ALA A 1 88 ? -16.672 1.316 22.754 1.00 94.25 88 ALA A CA 1
ATOM 650 C C . ALA A 1 88 ? -17.562 0.332 23.529 1.00 94.25 88 ALA A C 1
ATOM 652 O O . ALA A 1 88 ? -18.171 0.718 24.525 1.00 94.25 88 ALA A O 1
ATOM 653 N N . ASP A 1 89 ? -17.603 -0.936 23.119 1.00 93.19 89 ASP A N 1
ATOM 654 C CA . ASP A 1 89 ? -18.325 -1.980 23.846 1.00 93.19 89 ASP A CA 1
ATOM 655 C C . ASP A 1 89 ? -17.731 -2.235 25.229 1.00 93.19 89 ASP A C 1
ATOM 657 O O . ASP A 1 89 ? -18.477 -2.329 26.202 1.00 93.19 89 ASP A O 1
ATOM 661 N N . LEU A 1 90 ? -16.403 -2.287 25.336 1.00 94.00 90 LEU A N 1
ATOM 662 C CA . LEU A 1 90 ? -15.726 -2.413 26.622 1.00 94.00 90 LEU A CA 1
ATOM 663 C C . LEU A 1 90 ? -16.043 -1.219 27.526 1.00 94.00 90 LEU A C 1
ATOM 665 O O . LEU A 1 90 ? -16.458 -1.408 28.661 1.00 94.00 90 LEU A O 1
ATOM 669 N N . ALA A 1 91 ? -15.938 0.005 27.003 1.00 93.38 91 ALA A N 1
ATOM 670 C CA . ALA A 1 91 ? -16.269 1.213 27.754 1.00 93.38 91 ALA A CA 1
ATOM 671 C C . ALA A 1 91 ? -17.736 1.238 28.212 1.00 93.38 91 ALA A C 1
ATOM 673 O O . ALA A 1 91 ? -18.033 1.733 29.294 1.00 93.38 91 ALA A O 1
ATOM 674 N N . ARG A 1 92 ? -18.658 0.692 27.411 1.00 91.12 92 ARG A N 1
ATOM 675 C CA . ARG A 1 92 ? -20.063 0.529 27.796 1.00 91.12 92 ARG A CA 1
ATOM 676 C C . ARG A 1 92 ? -20.221 -0.495 28.917 1.00 91.12 92 ARG A C 1
ATOM 678 O O . ARG A 1 92 ? -20.991 -0.250 29.837 1.00 91.12 92 ARG A O 1
ATOM 685 N N . VAL A 1 93 ? -19.523 -1.626 28.856 1.00 91.50 93 VAL A N 1
ATOM 686 C CA . VAL A 1 93 ? -19.563 -2.645 29.920 1.00 91.50 93 VAL A CA 1
ATOM 687 C C . VAL A 1 93 ? -18.970 -2.108 31.226 1.00 91.50 93 VAL A C 1
ATOM 689 O O . VAL A 1 93 ? -19.560 -2.315 32.280 1.00 91.50 93 VAL A O 1
ATOM 692 N N . AS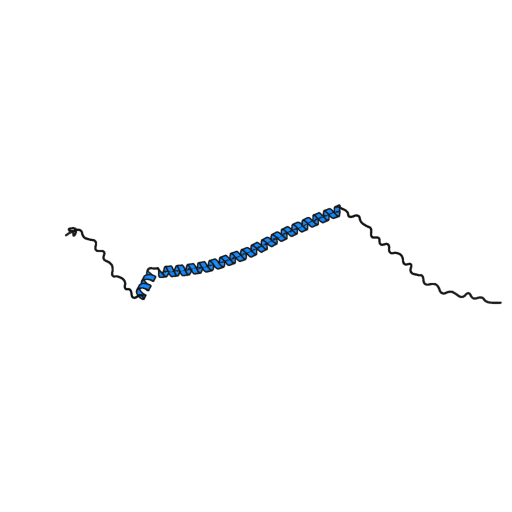P A 1 94 ? -17.868 -1.364 31.145 1.00 92.69 94 ASP A N 1
ATOM 693 C CA . ASP A 1 94 ? -17.180 -0.771 32.300 1.00 92.69 94 ASP A CA 1
ATOM 694 C C . ASP A 1 94 ? -17.836 0.529 32.806 1.00 92.69 94 ASP A C 1
ATOM 696 O O . ASP A 1 94 ? -17.405 1.101 33.811 1.00 92.69 94 ASP A O 1
ATOM 700 N N . SER A 1 95 ? -18.865 1.027 32.115 1.00 91.44 95 SER A N 1
ATOM 701 C CA . SER A 1 95 ? -19.613 2.208 32.549 1.00 91.44 95 SER A CA 1
ATOM 702 C C . SER A 1 95 ? -20.398 1.927 33.838 1.00 91.44 95 SER A C 1
ATOM 704 O O . SER A 1 95 ? -20.767 0.776 34.089 1.00 91.44 95 SER A O 1
ATOM 706 N N . PRO A 1 96 ? -20.700 2.954 34.657 1.00 89.31 96 PRO A N 1
ATOM 707 C CA . PRO A 1 96 ? -21.545 2.792 35.839 1.00 89.31 96 PRO A CA 1
ATOM 708 C C . PRO A 1 96 ? -22.869 2.093 35.520 1.00 89.31 96 PRO A C 1
ATOM 710 O O . PRO A 1 96 ? -23.256 1.167 36.226 1.00 89.31 96 PRO A O 1
ATOM 713 N N . GLU A 1 97 ? -23.515 2.466 34.413 1.00 88.19 97 GLU A N 1
ATOM 714 C CA . GLU A 1 97 ? -24.773 1.866 33.970 1.00 88.19 97 GLU A CA 1
ATOM 715 C C . GLU A 1 97 ? -24.600 0.383 33.595 1.00 88.19 97 GLU A C 1
ATOM 717 O O . GLU A 1 97 ? -25.450 -0.449 33.920 1.00 88.19 97 GLU A O 1
ATOM 722 N N . GLY A 1 98 ? -23.485 0.040 32.941 1.00 84.31 98 GLY A N 1
ATOM 723 C CA . GLY A 1 98 ? -23.137 -1.337 32.584 1.00 84.31 98 GLY A CA 1
ATOM 724 C C . GLY A 1 98 ? -22.846 -2.211 33.805 1.00 84.31 98 GLY A C 1
ATOM 725 O O . GLY A 1 98 ? -23.318 -3.348 33.880 1.00 84.31 98 GLY A O 1
ATOM 726 N N . LEU A 1 99 ? -22.136 -1.667 34.795 1.00 89.00 99 LEU A N 1
ATOM 727 C CA . LEU A 1 99 ? -21.862 -2.338 36.065 1.00 89.00 99 LEU A CA 1
ATOM 728 C C . LEU A 1 99 ? -23.132 -2.523 36.902 1.00 89.00 99 LEU A C 1
ATOM 730 O O . LEU A 1 99 ? -23.308 -3.582 37.503 1.00 89.00 99 LEU A O 1
ATOM 734 N N . GLU A 1 100 ? -24.030 -1.536 36.921 1.00 88.62 100 GLU A N 1
ATOM 735 C CA . GLU A 1 100 ? -25.338 -1.649 37.574 1.00 88.62 100 GLU A CA 1
ATOM 736 C C . GLU A 1 100 ? -26.187 -2.754 36.937 1.00 88.62 100 GLU A C 1
ATOM 738 O O . GLU A 1 100 ? -26.716 -3.606 37.651 1.00 88.62 100 GLU A O 1
ATOM 743 N N . GLN A 1 101 ? -26.274 -2.797 35.604 1.00 88.31 101 GLN A N 1
ATOM 744 C CA . GLN A 1 101 ? -26.991 -3.858 34.889 1.00 88.31 101 GLN A CA 1
ATOM 745 C C . GLN A 1 101 ? -26.387 -5.239 35.150 1.00 88.31 101 GLN A C 1
ATOM 747 O O . GLN A 1 101 ? -27.121 -6.168 35.481 1.00 88.31 101 GLN A O 1
ATOM 752 N N . TRP A 1 102 ? -25.058 -5.371 35.087 1.00 88.62 102 TRP A N 1
ATOM 753 C CA . TRP A 1 102 ? -24.378 -6.625 35.414 1.00 88.62 102 TRP A CA 1
ATOM 754 C C . TRP A 1 102 ? -24.635 -7.064 36.863 1.00 88.62 102 TRP A C 1
ATOM 756 O O . TRP A 1 102 ? -24.871 -8.244 37.122 1.00 88.62 102 TRP A O 1
ATOM 766 N N . ALA A 1 103 ? -24.627 -6.125 37.813 1.00 87.62 103 ALA A N 1
ATOM 767 C CA . ALA A 1 103 ? -24.909 -6.409 39.214 1.00 87.62 103 ALA A CA 1
ATOM 768 C C . ALA A 1 103 ? -26.357 -6.886 39.418 1.00 87.62 103 ALA A C 1
ATOM 770 O O . ALA A 1 103 ? -26.578 -7.859 40.141 1.00 87.62 103 ALA A O 1
ATOM 771 N N . ILE A 1 104 ? -27.327 -6.256 38.746 1.00 88.25 104 ILE A N 1
ATOM 772 C CA . ILE A 1 104 ? -28.736 -6.674 38.757 1.00 88.25 104 ILE A CA 1
ATOM 773 C C . ILE A 1 104 ? -28.885 -8.090 38.185 1.00 88.25 104 ILE A C 1
ATOM 775 O O . ILE A 1 104 ? -29.520 -8.936 38.815 1.00 88.25 104 ILE A O 1
ATOM 779 N N . ASP A 1 105 ? -28.261 -8.372 37.038 1.00 89.94 105 ASP A N 1
ATOM 780 C CA . ASP A 1 105 ? -28.297 -9.693 36.396 1.00 89.94 105 ASP A CA 1
ATOM 781 C C . ASP A 1 105 ? -27.640 -10.780 37.267 1.00 89.94 105 ASP A C 1
ATOM 783 O O . ASP A 1 105 ? -28.082 -11.931 37.281 1.00 89.94 105 ASP A O 1
ATOM 787 N N . ALA A 1 106 ? -26.619 -10.417 38.049 1.00 90.81 106 ALA A N 1
ATOM 788 C CA . ALA A 1 106 ? -25.981 -11.287 39.036 1.00 90.81 106 ALA A CA 1
ATOM 789 C C . ALA A 1 106 ? -26.810 -11.474 40.327 1.00 90.81 106 ALA A C 1
ATOM 791 O O . ALA A 1 106 ? -26.399 -12.217 41.221 1.00 90.81 106 ALA A O 1
ATOM 792 N N . GLY A 1 107 ? -27.969 -10.816 40.443 1.00 89.94 107 GLY A N 1
ATOM 793 C CA . GLY A 1 107 ? -28.835 -10.865 41.623 1.00 89.94 107 GLY A CA 1
ATOM 794 C C . GLY A 1 107 ? -28.309 -10.059 42.815 1.00 89.94 107 GLY 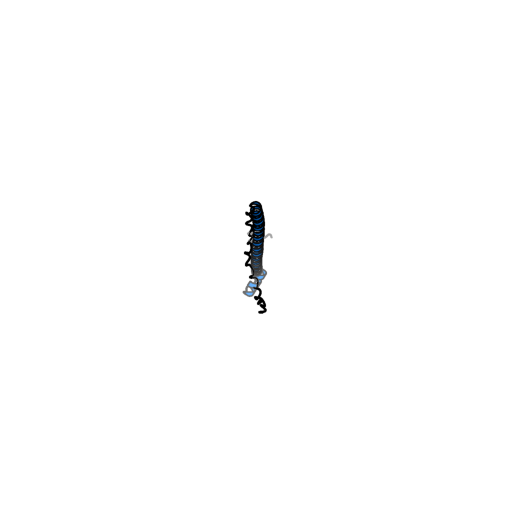A C 1
ATOM 795 O O . GLY A 1 107 ? -28.730 -10.296 43.949 1.00 89.94 107 GLY A O 1
ATOM 796 N N . LEU A 1 108 ? -27.379 -9.130 42.584 1.00 86.50 108 LEU A N 1
ATOM 797 C CA . LEU A 1 108 ? -26.862 -8.222 43.603 1.00 86.50 108 LEU A CA 1
ATOM 798 C C . LEU A 1 108 ? -27.834 -7.052 43.807 1.00 86.50 108 LEU A C 1
ATOM 800 O O . LEU A 1 108 ? -28.508 -6.601 42.883 1.00 86.50 108 LEU A O 1
ATOM 804 N N . VAL A 1 109 ? -27.907 -6.550 45.041 1.00 78.50 109 VAL A N 1
ATOM 805 C CA . VAL A 1 109 ? -28.792 -5.443 45.433 1.00 78.50 109 VAL A CA 1
ATOM 806 C C . VAL A 1 109 ? -27.941 -4.257 45.872 1.00 78.50 109 VAL A C 1
ATOM 808 O O . VAL A 1 109 ? -26.908 -4.442 46.519 1.00 78.50 109 VAL A O 1
ATOM 811 N N . LEU A 1 110 ? -28.377 -3.041 45.530 1.00 72.56 110 LEU A N 1
ATOM 812 C CA . LEU A 1 110 ? -27.689 -1.805 45.898 1.00 72.56 110 LEU A CA 1
ATOM 813 C C . LEU A 1 110 ? -27.528 -1.721 47.423 1.00 72.56 110 LEU A C 1
ATOM 815 O O . LEU A 1 110 ? -28.497 -1.880 48.171 1.00 72.56 110 LEU A O 1
ATOM 819 N N . ALA A 1 111 ? -26.301 -1.477 47.885 1.00 76.19 111 ALA A N 1
ATOM 820 C CA . ALA A 1 111 ? -26.052 -1.286 49.305 1.00 76.19 111 ALA A CA 1
ATOM 821 C C . ALA A 1 111 ? -26.803 -0.030 49.795 1.00 76.19 111 ALA A C 1
ATOM 823 O O . ALA A 1 111 ? -26.761 0.999 49.116 1.00 76.19 111 ALA A O 1
ATOM 824 N N . PRO A 1 112 ? -27.487 -0.085 50.953 1.00 72.50 112 PRO A N 1
ATOM 825 C CA . PRO A 1 112 ? -28.100 1.101 51.537 1.00 72.50 112 PRO A CA 1
ATOM 826 C C . PRO A 1 112 ? -27.031 2.159 51.839 1.00 72.50 112 PRO A C 1
ATOM 828 O O . PRO A 1 112 ? -25.881 1.826 52.133 1.00 72.50 112 PRO A O 1
ATOM 831 N N . GLU A 1 113 ? -27.424 3.431 51.755 1.00 77.31 113 GLU A N 1
ATOM 832 C CA . GLU A 1 113 ? -26.535 4.585 51.913 1.00 77.31 113 GLU A CA 1
ATOM 833 C C . GLU A 1 113 ? -25.690 4.471 53.193 1.00 77.31 113 GLU A C 1
ATOM 835 O O . GLU A 1 113 ? -26.207 4.332 54.306 1.00 77.31 113 GLU A O 1
ATOM 840 N N . VAL A 1 114 ? -24.364 4.484 53.028 1.00 70.38 114 VAL A N 1
ATOM 841 C CA . VAL A 1 114 ? -23.424 4.334 54.140 1.00 70.38 114 VAL A CA 1
ATOM 842 C C . VAL A 1 114 ? -23.332 5.665 54.878 1.00 70.38 114 VAL A C 1
ATOM 844 O O . VAL A 1 114 ? -22.659 6.595 54.439 1.00 70.38 114 VAL A O 1
ATOM 847 N N . VAL A 1 115 ? -23.991 5.752 56.032 1.00 77.12 115 VAL A N 1
ATOM 848 C CA . VAL A 1 115 ? -23.855 6.900 56.933 1.00 77.12 115 VAL A CA 1
ATOM 849 C C . VAL A 1 115 ? -22.493 6.823 57.621 1.00 77.12 115 VAL A C 1
ATOM 851 O O . VAL A 1 115 ? -22.277 6.008 58.520 1.00 77.12 115 VAL A O 1
ATOM 854 N N . ILE A 1 116 ? -21.560 7.682 57.205 1.00 74.75 116 ILE A N 1
ATOM 855 C CA . ILE A 1 116 ? -20.274 7.835 57.889 1.00 74.75 116 ILE A CA 1
ATOM 856 C C . ILE A 1 116 ? -20.530 8.546 59.218 1.00 74.75 116 ILE A C 1
ATOM 858 O O . ILE A 1 116 ? -20.753 9.756 59.272 1.00 74.75 116 ILE A O 1
ATOM 862 N N . LEU A 1 117 ? -20.497 7.781 60.308 1.00 75.06 117 LEU A N 1
ATOM 863 C CA . LEU A 1 117 ? -20.551 8.331 61.655 1.00 75.06 117 LEU A CA 1
ATOM 864 C C . LEU A 1 117 ? -19.222 9.031 61.947 1.00 75.06 117 LEU A C 1
ATOM 866 O O . LEU A 1 117 ? -18.196 8.385 62.156 1.00 75.06 117 LEU A O 1
ATOM 870 N N . SER A 1 118 ? -19.239 10.362 61.951 1.00 77.88 118 SER A N 1
ATOM 871 C CA . SER A 1 118 ? -18.088 11.140 62.397 1.00 77.88 118 SER A CA 1
ATOM 872 C C . SER A 1 118 ? -17.986 11.036 63.925 1.00 77.88 118 SER A C 1
ATOM 874 O O . SER A 1 118 ? -18.978 11.316 64.607 1.00 77.88 118 SER A O 1
ATOM 876 N N . PRO A 1 119 ? -16.845 10.601 64.494 1.00 75.25 119 PRO A N 1
ATOM 877 C CA . PRO A 1 119 ? -16.705 10.471 65.937 1.00 75.25 119 PRO A CA 1
ATOM 878 C C . PRO A 1 119 ? -16.812 11.849 66.594 1.00 75.25 119 PRO A C 1
ATOM 880 O O . PRO A 1 119 ? -15.967 12.723 66.408 1.00 75.25 119 PRO A O 1
ATOM 883 N N . VAL A 1 120 ? -17.876 12.037 67.371 1.00 72.88 120 VAL A N 1
ATOM 884 C CA . VAL A 1 120 ? -18.088 13.232 68.188 1.00 72.88 120 VAL A CA 1
ATOM 885 C C . VAL A 1 120 ? -17.121 13.155 69.369 1.00 72.88 120 VAL A C 1
ATOM 887 O O . VAL A 1 120 ? -17.138 12.182 70.126 1.00 72.88 120 VAL A O 1
ATOM 890 N N . ALA A 1 121 ? -16.249 14.154 69.521 1.00 72.31 121 ALA A N 1
ATOM 891 C CA . ALA A 1 121 ? -15.355 14.224 70.671 1.00 72.31 121 ALA A CA 1
ATOM 892 C C . ALA A 1 121 ? -16.189 14.337 71.965 1.00 72.31 121 ALA A C 1
ATOM 894 O O . ALA A 1 121 ? -17.194 15.059 71.974 1.00 72.31 121 ALA A O 1
ATOM 895 N N . PRO A 1 122 ? -15.805 13.657 73.063 1.00 67.06 122 PRO A N 1
ATOM 896 C CA . PRO A 1 122 ? -16.523 13.762 74.329 1.00 67.06 122 PRO A CA 1
ATOM 897 C C . PRO A 1 122 ? -16.672 15.235 74.737 1.00 67.06 122 PRO A C 1
ATOM 899 O O . PRO A 1 122 ? -15.676 15.924 74.945 1.00 67.06 122 PRO A O 1
ATOM 902 N N . GLY A 1 123 ? -17.916 15.719 74.816 1.00 64.69 123 GLY A N 1
ATOM 903 C CA . GLY A 1 123 ? -18.238 17.101 75.193 1.00 64.69 123 GLY A CA 1
ATOM 904 C C . GLY A 1 123 ? -18.554 18.075 74.050 1.00 64.69 123 GLY A C 1
ATOM 905 O O . GLY A 1 123 ? -18.760 19.249 74.336 1.00 64.69 123 GLY A O 1
ATOM 906 N N . SER A 1 124 ? -18.623 17.640 72.782 1.00 60.81 124 SER A N 1
ATOM 907 C CA . SER A 1 124 ? -18.913 18.540 71.646 1.00 60.81 124 SER A CA 1
ATOM 908 C C . SER A 1 124 ? -20.373 18.567 71.167 1.00 60.81 124 SER A C 1
ATOM 910 O O . SER A 1 124 ? -20.650 19.131 70.108 1.00 60.81 124 SER A O 1
ATOM 912 N N . LEU A 1 125 ? -21.315 17.977 71.909 1.00 59.59 125 LEU A N 1
ATOM 913 C CA . LEU A 1 125 ? -22.738 18.259 71.708 1.00 59.59 125 LEU A CA 1
ATOM 914 C C . LEU A 1 125 ? -23.039 19.585 72.419 1.00 59.59 125 LEU A C 1
ATOM 916 O O . LEU A 1 125 ? -23.089 19.632 73.647 1.00 59.59 125 LEU A O 1
ATOM 920 N N . ALA A 1 126 ? -23.144 20.669 71.648 1.00 63.91 126 ALA A N 1
ATOM 921 C CA . ALA A 1 126 ? -23.668 21.942 72.145 1.00 63.91 126 ALA A CA 1
ATOM 922 C C . ALA A 1 126 ? -25.121 21.748 72.654 1.00 63.91 126 ALA A C 1
ATOM 924 O O . ALA A 1 126 ? -25.793 20.842 72.153 1.00 63.91 126 ALA A O 1
ATOM 925 N N . PRO A 1 127 ? -25.568 22.531 73.659 1.00 61.22 127 PRO A N 1
ATOM 926 C CA . PRO A 1 127 ? -26.797 22.284 74.426 1.00 61.22 127 PRO A CA 1
ATOM 927 C C . PRO A 1 127 ? -28.090 22.324 73.607 1.00 61.22 127 PRO A C 1
ATOM 929 O O . PRO A 1 127 ? -28.147 23.083 72.612 1.00 61.22 127 PRO A O 1
#

Foldseek 3Di:
DDDDDDDDDDDDDDDPPPDDDPPPPPPDDDDVVVVVVVVVVVVVVVVVVVVVVVVVVVVVVVVVVVVVVVVVVVVVVVVVVVVVVVVVVVCCCVDPVNVVVVCVVVVHDDDPDDDDDDDDDVPPPDD

pLDDT: mean 81.06, std 15.06, range [41.66, 98.25]